Protein AF-A0A7W0RY45-F1 (afdb_monomer)

Structure (mmCIF, N/CA/C/O backbone):
data_AF-A0A7W0RY45-F1
#
_entry.id   AF-A0A7W0RY45-F1
#
loop_
_atom_site.group_PDB
_atom_site.id
_atom_site.type_symbol
_atom_site.label_atom_id
_atom_site.label_alt_id
_atom_site.label_comp_id
_atom_site.label_asym_id
_atom_site.label_entity_id
_atom_site.label_seq_id
_atom_site.pdbx_PDB_ins_code
_atom_site.Cartn_x
_atom_site.Cartn_y
_atom_site.Cartn_z
_atom_site.occupancy
_atom_site.B_iso_or_equiv
_atom_site.auth_seq_id
_atom_site.auth_comp_id
_atom_site.auth_asym_id
_atom_site.auth_atom_id
_atom_site.pdbx_PDB_model_num
ATOM 1 N N . ALA A 1 1 ? 37.768 3.575 -31.452 1.00 57.88 1 ALA A N 1
ATOM 2 C CA . ALA A 1 1 ? 37.379 4.244 -32.706 1.00 57.88 1 ALA A CA 1
ATOM 3 C C . ALA A 1 1 ? 38.593 5.004 -33.226 1.00 57.88 1 ALA A C 1
ATOM 5 O O . ALA A 1 1 ? 39.391 5.429 -32.389 1.00 57.88 1 ALA A O 1
ATOM 6 N N . PRO A 1 2 ? 38.770 5.123 -34.548 1.00 69.69 2 PRO A N 1
ATOM 7 C CA . PRO A 1 2 ? 39.797 5.973 -35.145 1.00 69.69 2 PRO A CA 1
ATOM 8 C C . PRO A 1 2 ? 39.762 7.397 -34.566 1.00 69.69 2 PRO A C 1
ATOM 10 O O . PRO A 1 2 ? 38.712 7.880 -34.133 1.00 69.69 2 PRO A O 1
ATOM 13 N N . ARG A 1 3 ? 40.913 8.081 -34.538 1.00 60.78 3 ARG A N 1
ATOM 14 C CA . ARG A 1 3 ? 40.993 9.491 -34.116 1.00 60.78 3 ARG A CA 1
ATOM 15 C C . ARG A 1 3 ? 40.116 10.340 -35.046 1.00 60.78 3 ARG A C 1
ATOM 17 O O . ARG A 1 3 ? 40.318 10.310 -36.251 1.00 60.78 3 ARG A O 1
ATOM 24 N N . GLY A 1 4 ? 39.170 11.087 -34.474 1.00 79.00 4 GLY A N 1
ATOM 25 C CA . GLY A 1 4 ? 38.209 11.919 -35.215 1.00 79.00 4 GLY A CA 1
ATOM 26 C C . GLY A 1 4 ? 36.791 11.344 -35.292 1.00 79.00 4 GLY A C 1
ATOM 27 O O . GLY A 1 4 ? 35.863 12.074 -35.625 1.00 79.00 4 GLY A O 1
ATOM 28 N N . GLU A 1 5 ? 36.584 10.081 -34.908 1.00 74.00 5 GLU A N 1
ATOM 29 C CA . GLU A 1 5 ? 35.258 9.458 -34.912 1.00 74.00 5 GLU A CA 1
ATOM 30 C C . GLU A 1 5 ? 34.689 9.306 -33.499 1.00 74.00 5 GLU A C 1
ATOM 32 O O . GLU A 1 5 ? 35.330 8.758 -32.596 1.00 74.00 5 GLU A O 1
ATOM 37 N N . ARG A 1 6 ? 33.440 9.753 -33.306 1.00 68.81 6 ARG A N 1
ATOM 38 C CA . ARG A 1 6 ? 32.717 9.563 -32.044 1.00 68.81 6 ARG A CA 1
ATOM 39 C C . ARG A 1 6 ? 32.370 8.077 -31.869 1.00 68.81 6 ARG A C 1
ATOM 41 O O . ARG A 1 6 ? 31.600 7.551 -32.672 1.00 68.81 6 ARG A O 1
ATOM 48 N N . PRO A 1 7 ? 32.858 7.398 -30.814 1.00 73.75 7 PRO A N 1
ATOM 49 C CA . PRO A 1 7 ? 32.523 6.000 -30.571 1.00 73.75 7 PRO A CA 1
ATOM 50 C C . PRO A 1 7 ? 31.013 5.827 -30.370 1.00 73.75 7 PRO A C 1
ATOM 52 O O . PRO A 1 7 ? 30.415 6.492 -29.525 1.00 73.75 7 PRO A O 1
ATOM 55 N N . VAL A 1 8 ? 30.399 4.903 -31.111 1.00 74.31 8 VAL A N 1
ATOM 56 C CA . VAL A 1 8 ? 29.006 4.494 -30.888 1.00 74.31 8 VAL A CA 1
ATOM 57 C C . VAL A 1 8 ? 29.005 3.294 -29.947 1.00 74.31 8 VAL A C 1
ATOM 59 O O . VAL A 1 8 ? 29.243 2.160 -30.357 1.00 74.31 8 VAL A O 1
ATOM 62 N N . ALA A 1 9 ? 28.742 3.537 -28.664 1.00 69.88 9 ALA A N 1
ATOM 63 C CA . ALA A 1 9 ? 28.511 2.473 -27.696 1.00 69.88 9 ALA A CA 1
ATOM 64 C C . ALA A 1 9 ? 27.042 2.028 -27.769 1.00 69.88 9 ALA A C 1
ATOM 66 O O . ALA A 1 9 ? 26.142 2.765 -27.366 1.00 69.88 9 ALA A O 1
ATOM 67 N N . ARG A 1 10 ? 26.779 0.810 -28.261 1.00 65.06 10 ARG A N 1
ATOM 68 C CA . ARG A 1 10 ? 25.446 0.190 -28.169 1.00 65.06 10 ARG A CA 1
ATOM 69 C C . ARG A 1 10 ? 25.209 -0.307 -26.741 1.00 65.06 10 ARG A C 1
ATOM 71 O O . ARG A 1 10 ? 25.395 -1.480 -26.431 1.00 65.06 10 ARG A O 1
ATOM 78 N N . GLY A 1 11 ? 24.845 0.609 -25.851 1.00 63.38 11 GLY A N 1
ATOM 79 C CA . GLY A 1 11 ? 24.456 0.288 -24.482 1.00 63.38 11 GLY A CA 1
ATOM 80 C C . GLY A 1 11 ? 23.018 -0.219 -24.429 1.00 63.38 11 GLY A C 1
ATOM 81 O O . GLY A 1 11 ? 22.083 0.568 -24.514 1.00 63.38 11 GLY A O 1
ATOM 82 N N . HIS A 1 12 ? 22.820 -1.523 -24.235 1.00 60.81 12 HIS A N 1
ATOM 83 C CA . HIS A 1 12 ? 21.520 -2.039 -23.804 1.00 60.81 12 HIS A CA 1
ATOM 84 C C . HIS A 1 12 ? 21.422 -1.875 -22.289 1.00 60.81 12 HIS A C 1
ATOM 86 O O . HIS A 1 12 ? 21.917 -2.707 -21.528 1.00 60.81 12 HIS A O 1
ATOM 92 N N . HIS A 1 13 ? 20.812 -0.779 -21.845 1.00 56.47 13 HIS A N 1
ATOM 93 C CA . HIS A 1 13 ? 20.544 -0.557 -20.430 1.00 56.47 13 HIS A CA 1
ATOM 94 C C . HIS A 1 13 ? 19.534 -1.602 -19.932 1.00 56.47 13 HIS A C 1
ATOM 96 O O . HIS A 1 13 ? 18.336 -1.480 -20.166 1.00 56.47 13 HIS A O 1
ATOM 102 N N . ARG A 1 14 ? 20.024 -2.653 -19.267 1.00 58.59 14 ARG A N 1
ATOM 103 C CA . ARG A 1 14 ? 19.191 -3.628 -18.555 1.00 58.59 14 ARG A CA 1
ATOM 104 C C . ARG A 1 14 ? 19.220 -3.272 -17.075 1.00 58.59 14 ARG A C 1
ATOM 106 O O . ARG A 1 14 ? 20.285 -3.306 -16.462 1.00 58.59 14 ARG A O 1
ATOM 113 N N . PHE A 1 15 ? 18.068 -2.900 -16.534 1.00 62.38 15 PHE A N 1
ATOM 114 C CA . PHE A 1 15 ? 17.895 -2.595 -15.118 1.00 62.38 15 PHE A CA 1
ATOM 115 C C . PHE A 1 15 ? 17.113 -3.723 -14.451 1.00 62.38 15 PHE A C 1
ATOM 117 O O . PHE A 1 15 ? 16.166 -4.243 -15.036 1.00 62.38 15 PHE A O 1
ATOM 124 N N . GLU A 1 16 ? 17.524 -4.079 -13.240 1.00 68.19 16 GLU A N 1
ATOM 125 C CA . GLU A 1 16 ? 16.703 -4.831 -12.295 1.00 68.19 16 GLU A CA 1
ATOM 126 C C . GLU A 1 16 ? 16.142 -3.828 -11.286 1.00 68.19 16 GLU A C 1
ATOM 128 O O . GLU A 1 16 ? 16.843 -2.901 -10.860 1.00 68.19 16 GLU A O 1
ATOM 133 N N . TRP A 1 17 ? 14.864 -3.986 -10.967 1.00 78.06 17 TRP A N 1
ATOM 134 C CA . TRP A 1 17 ? 14.087 -3.059 -10.161 1.00 78.06 17 TRP A CA 1
ATOM 135 C C . TRP A 1 17 ? 13.468 -3.830 -8.999 1.00 78.06 17 TRP A C 1
ATOM 137 O O . TRP A 1 17 ? 12.880 -4.887 -9.206 1.00 78.06 17 TRP A O 1
ATOM 147 N N . LEU A 1 18 ? 13.616 -3.302 -7.789 1.00 84.44 18 LEU A N 1
ATOM 148 C CA . LEU A 1 18 ? 12.948 -3.808 -6.594 1.00 84.44 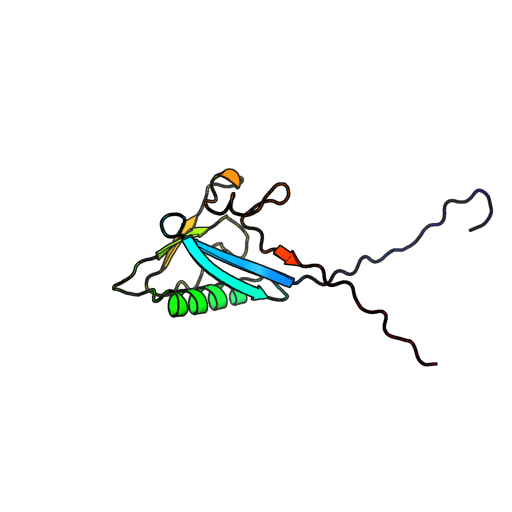18 LEU A CA 1
ATOM 149 C C . LEU A 1 18 ? 11.979 -2.742 -6.107 1.00 84.44 18 LEU A C 1
ATOM 151 O O . LEU A 1 18 ? 12.438 -1.722 -5.630 1.00 84.44 18 LEU A O 1
ATOM 155 N N . TYR A 1 19 ? 10.687 -2.952 -6.248 1.00 85.56 19 TYR A N 1
ATOM 156 C CA . TYR A 1 19 ? 9.616 -2.032 -5.903 1.00 85.56 19 TYR A CA 1
ATOM 157 C C . TYR A 1 19 ? 9.298 -2.073 -4.402 1.00 85.56 19 TYR A C 1
ATOM 159 O O . TYR A 1 19 ? 9.388 -3.123 -3.772 1.00 85.56 19 TYR A O 1
ATOM 167 N N . VAL A 1 20 ? 8.942 -0.915 -3.837 1.00 88.06 20 VAL A N 1
ATOM 168 C CA . VAL A 1 20 ? 8.549 -0.753 -2.426 1.00 88.06 20 VAL A CA 1
ATOM 169 C C . VAL A 1 20 ? 7.126 -0.208 -2.356 1.00 88.06 20 VAL A C 1
ATOM 171 O O . VAL A 1 20 ? 6.938 0.987 -2.564 1.00 88.06 20 VAL A O 1
ATOM 174 N N . SER A 1 21 ? 6.135 -1.031 -2.041 1.00 89.31 21 SER A N 1
ATOM 175 C CA . SER A 1 21 ? 4.770 -0.556 -1.770 1.00 89.31 21 SER A CA 1
ATOM 176 C C . SER A 1 21 ? 4.655 -0.141 -0.308 1.00 89.31 21 SER A C 1
ATOM 178 O O . SER A 1 21 ? 5.138 -0.860 0.562 1.00 89.31 21 SER A O 1
ATOM 180 N N . ALA A 1 22 ? 4.040 1.010 -0.033 1.00 89.81 22 ALA A N 1
ATOM 181 C CA . ALA A 1 22 ? 3.908 1.526 1.323 1.00 89.81 22 ALA A CA 1
ATOM 182 C C . ALA A 1 22 ? 2.510 2.088 1.581 1.00 89.81 22 ALA A C 1
ATOM 184 O O . ALA A 1 22 ? 2.012 2.890 0.790 1.00 89.81 22 ALA A O 1
ATOM 185 N N . PHE A 1 23 ? 1.922 1.719 2.716 1.00 93.50 23 PHE A N 1
ATOM 186 C CA . PHE A 1 23 ? 0.684 2.301 3.230 1.00 93.50 23 PHE A CA 1
ATOM 187 C C . PHE A 1 23 ? 0.988 3.021 4.533 1.00 93.50 23 PHE A C 1
ATOM 189 O O . PHE A 1 23 ? 1.687 2.479 5.385 1.00 93.50 23 PHE A O 1
ATOM 196 N N . VAL A 1 24 ? 0.489 4.247 4.682 1.00 90.06 24 VAL A N 1
ATOM 197 C CA . VAL A 1 24 ? 0.759 5.086 5.853 1.00 90.06 24 VAL A CA 1
ATOM 198 C C . VAL A 1 24 ? -0.538 5.729 6.313 1.00 90.06 24 VAL A C 1
ATOM 200 O O . VAL A 1 24 ? -1.231 6.353 5.510 1.00 90.06 24 VAL A O 1
ATOM 203 N N . SER A 1 25 ? -0.836 5.611 7.605 1.00 90.94 25 SER A N 1
ATOM 204 C CA . SER A 1 25 ? -1.866 6.401 8.276 1.00 90.94 25 SER A CA 1
ATOM 205 C C . SER A 1 25 ? -1.267 7.747 8.693 1.00 90.94 25 SER A C 1
ATOM 207 O O . SER A 1 25 ? -0.430 7.785 9.595 1.00 90.94 25 SER A O 1
ATOM 209 N N . PRO A 1 26 ? -1.676 8.878 8.094 1.00 84.69 26 PRO A N 1
ATOM 210 C CA . PRO A 1 26 ? -1.096 10.182 8.424 1.00 84.69 26 PRO A CA 1
ATOM 211 C C . PRO A 1 26 ? -1.455 10.643 9.837 1.00 84.69 26 PRO A C 1
ATOM 213 O O . PRO A 1 26 ? -0.700 11.380 10.459 1.00 84.69 26 PRO A O 1
ATOM 216 N N . ALA A 1 27 ? -2.613 10.207 10.339 1.00 85.62 27 ALA A N 1
ATOM 217 C CA . ALA A 1 27 ? -3.112 10.597 11.651 1.00 85.62 27 ALA A CA 1
ATOM 218 C C . ALA A 1 27 ? -2.358 9.903 12.794 1.00 85.62 27 ALA A C 1
ATOM 220 O O . ALA A 1 27 ? -2.175 10.498 13.851 1.00 85.62 27 ALA A O 1
ATOM 221 N N . THR A 1 28 ? -1.936 8.650 12.592 1.00 87.19 28 THR A N 1
ATOM 222 C CA . THR A 1 28 ? -1.320 7.828 13.649 1.00 87.19 28 THR A CA 1
ATOM 223 C C . THR A 1 28 ? 0.157 7.526 13.412 1.00 87.19 28 THR A C 1
ATOM 225 O O . THR A 1 28 ? 0.842 7.106 14.339 1.00 87.19 28 THR A O 1
ATOM 228 N N . GLY A 1 29 ? 0.660 7.707 12.188 1.00 85.94 29 GLY A N 1
ATOM 229 C CA . GLY A 1 29 ? 2.014 7.318 11.789 1.00 85.94 29 GLY A CA 1
ATOM 230 C C . GLY A 1 29 ? 2.205 5.811 11.564 1.00 85.94 29 GLY A C 1
ATOM 231 O O . GLY A 1 29 ? 3.310 5.383 11.235 1.00 85.94 29 GLY A O 1
ATOM 232 N N .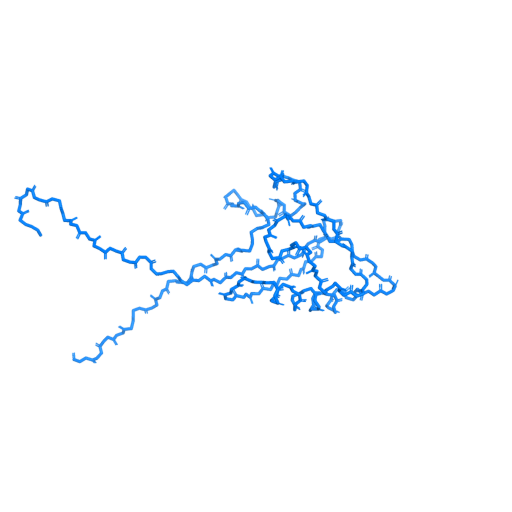 GLU A 1 30 ? 1.155 4.998 11.716 1.00 89.94 30 GLU A N 1
ATOM 233 C CA . GLU A 1 30 ? 1.197 3.561 11.424 1.00 89.94 30 GLU A CA 1
ATOM 234 C C . GLU A 1 30 ? 1.559 3.332 9.950 1.00 89.94 30 GLU A C 1
ATOM 236 O O . GLU A 1 30 ? 1.034 4.018 9.066 1.00 89.94 30 GLU A O 1
ATOM 241 N N . SER A 1 31 ? 2.467 2.390 9.676 1.00 92.69 31 SER A N 1
ATOM 242 C CA . SER A 1 31 ? 2.947 2.145 8.316 1.00 92.69 31 SER A CA 1
ATOM 243 C C . SER A 1 31 ? 3.234 0.676 8.022 1.00 92.69 31 SER A C 1
ATOM 245 O O . SER A 1 31 ? 3.697 -0.063 8.888 1.00 92.69 31 SER A O 1
ATOM 247 N N . PHE A 1 32 ? 2.986 0.285 6.772 1.00 92.00 32 PHE A N 1
ATOM 248 C CA . PHE A 1 32 ? 3.186 -1.062 6.235 1.00 92.00 32 PHE A CA 1
ATOM 249 C C . PHE A 1 32 ? 4.002 -0.964 4.951 1.00 92.00 32 PHE A C 1
ATOM 251 O O . PHE A 1 32 ? 3.750 -0.071 4.140 1.00 92.00 32 PHE A O 1
ATOM 258 N N . TRP A 1 33 ? 4.974 -1.860 4.769 1.00 92.94 33 TRP A N 1
ATOM 259 C CA . TRP A 1 33 ? 5.946 -1.793 3.677 1.00 92.94 33 TRP A CA 1
ATOM 260 C C . TRP A 1 33 ? 6.161 -3.174 3.064 1.00 92.94 33 TRP A C 1
ATOM 262 O O . TRP A 1 33 ? 6.457 -4.130 3.778 1.00 92.94 33 TRP A O 1
ATOM 272 N N . TYR A 1 34 ? 6.096 -3.257 1.738 1.00 91.31 34 TYR A N 1
ATOM 273 C CA . TYR A 1 34 ? 6.249 -4.504 0.992 1.00 91.31 34 TYR A CA 1
ATOM 274 C C . TYR A 1 34 ? 7.281 -4.347 -0.116 1.00 91.31 34 TYR A C 1
ATOM 276 O O . TYR A 1 34 ? 7.314 -3.328 -0.807 1.00 91.31 34 TYR A O 1
ATOM 284 N N . LEU A 1 35 ? 8.120 -5.367 -0.290 1.00 91.19 35 L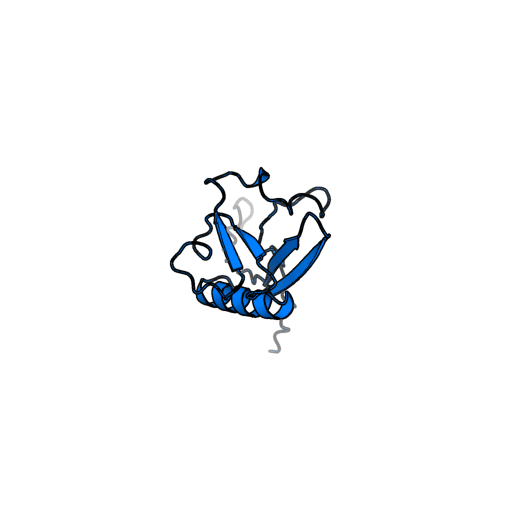EU A N 1
ATOM 285 C CA . LEU A 1 35 ? 9.128 -5.431 -1.343 1.00 91.19 35 LEU A CA 1
ATOM 286 C C . LEU A 1 35 ? 8.690 -6.406 -2.434 1.00 91.19 35 LEU A C 1
ATOM 288 O O . LEU A 1 35 ? 8.351 -7.548 -2.136 1.00 91.19 35 LEU A O 1
ATOM 292 N N . SER A 1 36 ? 8.772 -5.988 -3.695 1.00 87.69 36 SER A N 1
ATOM 293 C CA . SER A 1 36 ? 8.462 -6.840 -4.846 1.00 87.69 36 SER A CA 1
ATOM 294 C C . SER A 1 36 ? 9.431 -6.608 -6.003 1.00 87.69 36 SER A C 1
ATOM 296 O O . SER A 1 36 ? 10.074 -5.571 -6.117 1.00 87.69 36 SER A O 1
ATOM 298 N N . THR A 1 37 ? 9.570 -7.580 -6.899 1.00 86.69 37 THR A N 1
ATOM 299 C CA . THR A 1 37 ? 10.432 -7.467 -8.094 1.00 86.69 37 THR A CA 1
ATOM 300 C C . THR A 1 37 ? 9.679 -6.985 -9.334 1.00 86.69 37 THR A C 1
ATOM 302 O O . THR A 1 37 ? 10.274 -6.819 -10.399 1.00 86.69 37 THR A O 1
ATOM 305 N N . GLY A 1 38 ? 8.378 -6.737 -9.201 1.00 86.94 38 GLY A N 1
ATOM 306 C CA . GLY A 1 38 ? 7.494 -6.316 -10.276 1.00 86.94 38 GLY A CA 1
ATOM 307 C C . GLY A 1 38 ? 6.282 -5.570 -9.742 1.00 86.94 38 GLY A C 1
ATOM 308 O O . GLY A 1 38 ? 6.131 -5.397 -8.530 1.00 86.94 38 GLY A O 1
ATOM 309 N N . VAL A 1 39 ? 5.457 -5.115 -10.681 1.00 86.88 39 VAL A N 1
ATOM 310 C CA . VAL A 1 39 ? 4.201 -4.410 -10.432 1.00 86.88 39 VAL A CA 1
ATOM 311 C C . VAL A 1 39 ? 3.197 -4.927 -11.444 1.00 86.88 39 VAL A C 1
ATOM 313 O O . VAL A 1 39 ? 3.441 -4.875 -12.650 1.00 86.88 39 VAL A O 1
ATOM 316 N N . ASP A 1 40 ? 2.091 -5.446 -10.955 1.00 90.94 40 ASP A N 1
ATOM 317 C CA . ASP A 1 40 ? 0.931 -5.803 -11.746 1.00 90.94 40 ASP A CA 1
ATOM 318 C C . ASP A 1 40 ? -0.283 -5.810 -10.819 1.00 90.94 40 ASP A C 1
ATOM 320 O O . ASP A 1 40 ? -0.198 -5.466 -9.635 1.00 90.94 40 ASP A O 1
ATOM 324 N N . LYS A 1 41 ? -1.431 -6.104 -11.408 1.00 92.44 41 LYS A N 1
ATOM 325 C CA . LYS A 1 41 ? -2.708 -6.053 -10.723 1.00 92.44 41 LYS A CA 1
ATOM 326 C C . LYS A 1 41 ? -2.860 -7.190 -9.712 1.00 92.44 41 LYS A C 1
ATOM 328 O O . LYS A 1 41 ? -3.265 -6.921 -8.589 1.00 92.44 41 LYS A O 1
ATOM 333 N N . ASP A 1 42 ? -2.469 -8.407 -10.080 1.00 94.00 42 ASP A N 1
ATOM 334 C CA . ASP A 1 42 ? -2.578 -9.593 -9.222 1.00 94.00 42 ASP A CA 1
ATOM 335 C C . ASP A 1 42 ? -1.715 -9.415 -7.965 1.00 94.00 42 ASP A C 1
ATOM 337 O O . ASP A 1 42 ? -2.181 -9.580 -6.840 1.00 94.00 42 ASP A O 1
ATOM 341 N N . LEU A 1 43 ? -0.482 -8.932 -8.138 1.00 93.94 43 LEU A N 1
ATOM 342 C CA . LEU A 1 43 ? 0.409 -8.589 -7.037 1.00 93.94 43 LEU A CA 1
ATOM 343 C C . LEU A 1 43 ? -0.165 -7.480 -6.148 1.00 93.94 43 LEU A C 1
ATOM 345 O O . LEU A 1 43 ? 0.051 -7.485 -4.933 1.00 93.94 43 LEU A O 1
ATOM 349 N N . PHE A 1 44 ? -0.854 -6.495 -6.730 1.00 94.69 44 PHE A N 1
ATOM 350 C CA . PHE A 1 44 ? -1.486 -5.439 -5.947 1.00 94.69 44 PHE A CA 1
ATOM 351 C C . PHE A 1 44 ? -2.663 -5.978 -5.124 1.00 94.69 44 PHE A C 1
ATOM 353 O O . PHE A 1 44 ? -2.769 -5.634 -3.949 1.00 94.69 44 PHE A O 1
ATOM 360 N N . GLU A 1 45 ? -3.487 -6.864 -5.685 1.00 96.19 45 GLU A N 1
ATOM 361 C CA . GLU A 1 45 ? -4.564 -7.552 -4.958 1.00 96.19 45 GLU A CA 1
ATOM 362 C C . GLU A 1 45 ? -4.015 -8.417 -3.810 1.00 96.19 45 GLU A C 1
ATOM 364 O O . GLU A 1 45 ? -4.485 -8.302 -2.675 1.00 96.19 45 GLU A O 1
ATOM 369 N N . ASP A 1 46 ? -2.946 -9.182 -4.051 1.00 96.25 46 ASP A N 1
ATOM 370 C CA . ASP A 1 46 ? -2.242 -9.941 -3.007 1.00 96.25 46 ASP A CA 1
ATOM 371 C C . ASP A 1 46 ? -1.695 -9.021 -1.906 1.00 96.25 46 ASP A C 1
ATOM 373 O O . ASP A 1 46 ? -1.796 -9.313 -0.709 1.00 96.25 46 ASP A O 1
ATOM 377 N N . THR A 1 47 ? -1.145 -7.872 -2.303 1.00 95.69 47 THR A N 1
ATOM 378 C CA . THR A 1 47 ? -0.643 -6.856 -1.372 1.00 95.69 47 THR A CA 1
ATOM 379 C C . THR A 1 47 ? -1.777 -6.256 -0.538 1.00 95.69 47 THR A C 1
ATOM 381 O O . THR A 1 47 ? -1.596 -6.055 0.663 1.00 95.69 47 THR A O 1
ATOM 384 N N . LEU A 1 48 ? -2.952 -6.002 -1.126 1.00 96.38 48 LEU A N 1
ATOM 385 C CA . LEU A 1 48 ? -4.133 -5.532 -0.396 1.00 96.38 48 LEU A CA 1
ATOM 386 C C . LEU A 1 48 ? -4.613 -6.575 0.615 1.00 96.38 48 LEU A C 1
ATOM 388 O O . LEU A 1 48 ? -4.912 -6.214 1.753 1.00 96.38 48 LEU A O 1
ATOM 392 N N . ALA A 1 49 ? -4.663 -7.853 0.234 1.00 97.50 49 ALA A N 1
ATOM 393 C CA . ALA A 1 49 ? -5.061 -8.939 1.129 1.00 97.50 49 ALA A CA 1
ATOM 394 C C . ALA A 1 49 ? -4.094 -9.098 2.311 1.00 97.50 49 ALA A C 1
ATOM 396 O O . ALA A 1 49 ? -4.522 -9.245 3.461 1.00 97.50 49 ALA A O 1
ATOM 397 N N . LEU A 1 50 ? -2.788 -9.024 2.043 1.00 97.50 50 LEU A N 1
ATOM 398 C CA . LEU A 1 50 ? -1.756 -9.030 3.076 1.00 97.50 50 LEU A CA 1
ATOM 399 C C . LEU A 1 50 ? -1.905 -7.829 4.018 1.00 97.50 50 LEU A C 1
ATOM 401 O O . LEU A 1 50 ? -1.953 -8.012 5.235 1.00 97.50 50 LEU A O 1
ATOM 405 N N . PHE A 1 51 ? -2.046 -6.629 3.455 1.00 97.00 51 PHE A N 1
ATOM 406 C CA . PHE A 1 51 ? -2.237 -5.395 4.211 1.00 97.00 51 PHE A CA 1
ATOM 407 C C . PHE A 1 51 ? -3.488 -5.435 5.086 1.00 97.00 51 PHE A C 1
ATOM 409 O O . PHE A 1 51 ? -3.408 -5.112 6.267 1.00 97.00 51 PHE A O 1
ATOM 416 N N . ALA A 1 52 ? -4.625 -5.885 4.551 1.00 97.00 52 ALA A N 1
ATOM 417 C CA . ALA A 1 52 ? -5.865 -6.021 5.311 1.00 97.00 52 ALA A CA 1
ATOM 418 C C . ALA A 1 52 ? -5.669 -6.907 6.544 1.00 97.00 52 ALA A C 1
ATOM 420 O O . ALA A 1 52 ? -6.075 -6.541 7.645 1.00 97.00 52 ALA A O 1
ATOM 421 N N . ARG A 1 53 ? -4.991 -8.047 6.375 1.00 97.38 53 ARG A N 1
ATOM 422 C CA . ARG A 1 53 ? -4.714 -8.975 7.473 1.00 97.38 53 ARG A CA 1
ATOM 423 C C . ARG A 1 53 ? -3.790 -8.364 8.525 1.00 97.38 53 ARG A C 1
ATOM 425 O O . ARG A 1 53 ? -4.075 -8.477 9.711 1.00 97.38 53 ARG A O 1
ATOM 432 N N . GLU A 1 54 ? -2.689 -7.743 8.110 1.00 97.00 54 GLU A N 1
ATOM 433 C CA . GLU A 1 54 ? -1.697 -7.176 9.036 1.00 97.00 54 GLU A CA 1
ATOM 434 C C . GLU A 1 54 ? -2.212 -5.930 9.759 1.00 97.00 54 GLU A C 1
ATOM 436 O O . GLU A 1 54 ? -1.944 -5.747 10.945 1.00 97.00 54 GLU A O 1
ATOM 441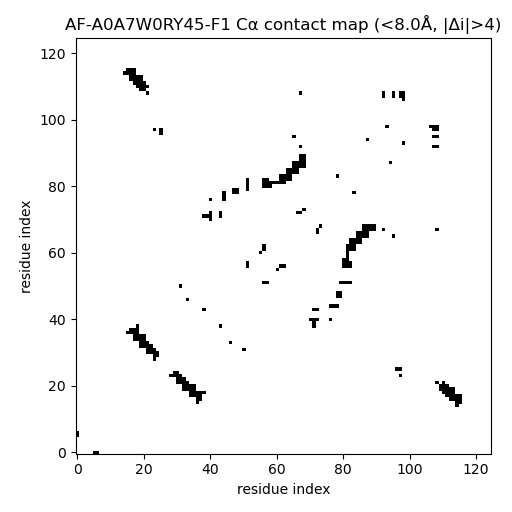 N N . ALA A 1 55 ? -2.997 -5.103 9.071 1.00 94.75 55 ALA A N 1
ATOM 442 C CA . ALA A 1 55 ? -3.656 -3.948 9.662 1.00 94.75 55 ALA A CA 1
ATOM 443 C C . ALA A 1 55 ? -4.909 -4.330 10.467 1.00 94.75 55 ALA A C 1
ATOM 445 O O . ALA A 1 55 ? -5.499 -3.470 11.119 1.00 94.75 55 ALA A O 1
ATOM 446 N N . GLY A 1 56 ? -5.339 -5.595 10.440 1.00 96.38 56 GLY A N 1
ATOM 447 C CA . GLY A 1 56 ? -6.561 -6.042 11.107 1.00 96.38 56 GLY A CA 1
ATOM 448 C C . GLY A 1 56 ? -7.816 -5.352 10.568 1.00 96.38 56 GLY A C 1
ATOM 449 O O . GLY A 1 56 ? -8.703 -5.011 11.345 1.00 96.38 56 GLY A O 1
ATOM 450 N N . ALA A 1 57 ? -7.864 -5.084 9.261 1.00 96.88 57 ALA A N 1
ATOM 451 C CA . ALA A 1 57 ? -9.053 -4.570 8.597 1.00 96.88 57 ALA A CA 1
ATOM 452 C C . ALA A 1 57 ? -10.182 -5.612 8.646 1.00 96.88 57 ALA A C 1
ATOM 454 O O . ALA A 1 57 ? -9.949 -6.811 8.495 1.00 96.88 57 ALA A O 1
ATOM 455 N N . GLY A 1 58 ? -11.410 -5.147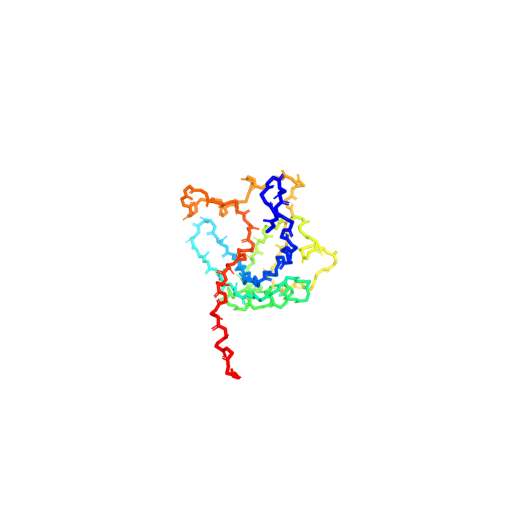 8.856 1.00 94.62 58 GLY A N 1
ATOM 456 C CA . GLY A 1 58 ? -12.593 -5.999 8.966 1.00 94.62 58 GLY A CA 1
ATOM 457 C C . GLY A 1 58 ? -13.810 -5.196 9.411 1.00 94.62 58 GLY A C 1
ATOM 458 O O . GLY A 1 58 ? -13.784 -3.966 9.364 1.00 94.62 58 GLY A O 1
ATOM 459 N N . CYS A 1 59 ? -14.871 -5.864 9.869 1.00 93.69 59 CYS A N 1
ATOM 460 C CA . CYS A 1 59 ? -16.105 -5.192 10.297 1.00 93.69 59 CYS A CA 1
ATOM 461 C C . CYS A 1 59 ? -15.865 -4.133 11.392 1.00 93.69 59 CYS A C 1
ATOM 463 O O . CYS A 1 59 ? -16.490 -3.075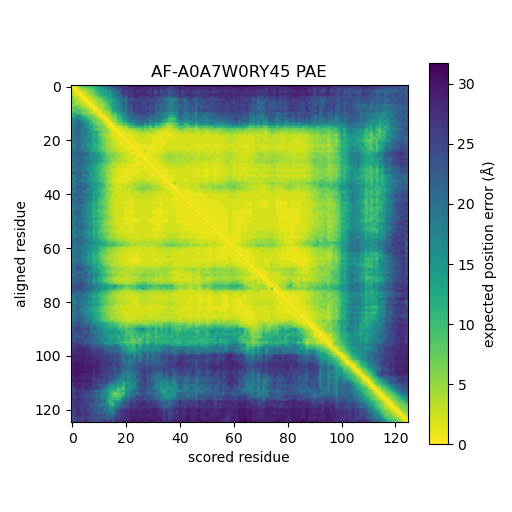 11.366 1.00 93.69 59 CYS A O 1
ATOM 465 N N . ASP A 1 60 ? -14.926 -4.395 12.306 1.00 94.69 60 ASP A N 1
ATOM 466 C CA . ASP A 1 60 ? -14.617 -3.519 13.446 1.00 94.69 60 ASP A CA 1
ATOM 467 C C . ASP A 1 60 ? -13.572 -2.439 13.125 1.00 94.69 60 ASP A C 1
ATOM 469 O O . ASP A 1 60 ? -13.375 -1.499 13.899 1.00 94.69 60 ASP A O 1
ATOM 473 N N . ARG A 1 61 ? -12.886 -2.552 11.979 1.00 93.88 61 ARG A N 1
ATOM 474 C CA . ARG A 1 61 ? -11.836 -1.620 11.558 1.00 93.88 61 ARG A CA 1
ATOM 475 C C . ARG A 1 61 ? -11.912 -1.378 10.058 1.00 93.88 61 ARG A C 1
ATOM 477 O O . ARG A 1 61 ? -11.379 -2.141 9.253 1.00 93.88 61 ARG A O 1
ATOM 484 N N . ILE A 1 62 ? -12.537 -0.260 9.701 1.00 96.50 62 ILE A N 1
ATOM 485 C CA . ILE A 1 62 ? -12.606 0.208 8.319 1.00 96.50 62 ILE A CA 1
ATOM 486 C C . ILE A 1 62 ? -11.390 1.084 8.003 1.00 96.50 62 ILE A C 1
ATOM 488 O O . ILE A 1 62 ? -11.123 2.068 8.692 1.00 96.50 62 ILE A O 1
ATOM 492 N N . ILE A 1 63 ? -10.679 0.751 6.930 1.00 95.44 63 ILE A N 1
ATOM 493 C CA . ILE A 1 63 ? -9.549 1.502 6.388 1.00 95.44 63 ILE A CA 1
ATOM 494 C C . ILE A 1 63 ? -9.977 2.157 5.077 1.00 95.44 63 ILE A C 1
ATOM 496 O O . ILE A 1 63 ? -10.342 1.485 4.110 1.00 95.44 63 ILE A O 1
ATOM 500 N N . ILE A 1 64 ? -9.890 3.486 5.035 1.00 95.06 64 ILE A N 1
ATOM 501 C CA . ILE A 1 64 ? -10.052 4.259 3.804 1.00 95.06 64 ILE A CA 1
ATOM 502 C C . ILE A 1 64 ? -8.678 4.401 3.153 1.00 95.06 64 ILE A C 1
ATOM 504 O O . ILE A 1 64 ? -7.808 5.105 3.667 1.00 95.06 64 ILE A O 1
ATOM 508 N N . LEU A 1 65 ? -8.481 3.714 2.034 1.00 93.94 65 LEU A N 1
ATOM 509 C CA . LEU A 1 65 ? -7.222 3.692 1.309 1.00 93.94 65 LEU A CA 1
ATOM 510 C C . LEU A 1 65 ? -7.290 4.628 0.101 1.00 93.94 65 LEU A C 1
ATOM 512 O O . LEU A 1 65 ? -8.054 4.405 -0.837 1.00 93.94 65 LEU A O 1
ATOM 516 N N . VAL A 1 66 ? -6.466 5.675 0.127 1.00 91.50 66 VAL A N 1
ATOM 517 C CA . VAL A 1 66 ? -6.380 6.667 -0.949 1.00 91.50 66 VAL A CA 1
ATOM 518 C C . VAL A 1 66 ? -5.324 6.239 -1.971 1.00 91.50 66 VAL A C 1
ATOM 520 O O . VAL A 1 66 ? -4.154 6.091 -1.617 1.00 91.50 66 VAL A O 1
ATOM 523 N N . LEU A 1 67 ? -5.720 6.066 -3.233 1.00 89.94 67 LEU A N 1
ATOM 524 C CA . LEU A 1 67 ? -4.866 5.601 -4.333 1.00 89.94 67 LEU A CA 1
ATOM 525 C C . LEU A 1 67 ? -4.767 6.640 -5.457 1.00 89.94 67 LEU A C 1
ATOM 527 O O . LEU A 1 67 ? -5.679 7.435 -5.678 1.00 89.94 67 LEU A O 1
ATOM 531 N N . ASP A 1 68 ? -3.658 6.620 -6.198 1.00 84.69 68 ASP A N 1
ATOM 532 C CA . ASP A 1 68 ? -3.589 7.283 -7.505 1.00 84.69 68 ASP A CA 1
ATOM 533 C C . ASP A 1 68 ? -4.152 6.382 -8.617 1.00 84.69 68 ASP A C 1
ATOM 535 O O . ASP A 1 68 ? -4.379 5.189 -8.428 1.00 84.69 68 ASP A O 1
ATOM 539 N N . GLY A 1 69 ? -4.373 6.954 -9.801 1.00 82.44 69 GLY A N 1
ATOM 540 C CA . GLY A 1 69 ? -4.891 6.238 -10.970 1.00 82.44 69 GLY A CA 1
ATOM 541 C C . GLY A 1 69 ? -3.849 5.418 -11.739 1.00 82.44 69 GLY A C 1
ATOM 542 O O . GLY A 1 69 ? -3.916 5.376 -12.968 1.00 82.44 69 GLY A O 1
ATOM 543 N N . ALA A 1 70 ? -2.846 4.826 -11.077 1.00 84.81 70 ALA A N 1
ATOM 544 C CA . ALA A 1 70 ? -1.932 3.903 -11.754 1.00 84.81 70 ALA A CA 1
ATOM 545 C C . ALA A 1 70 ? -2.702 2.687 -12.298 1.00 84.81 70 ALA A C 1
ATOM 547 O O . ALA A 1 70 ? -3.652 2.221 -11.677 1.00 84.81 70 ALA A O 1
ATOM 548 N N . GLY A 1 71 ? -2.280 2.137 -13.441 1.00 85.69 71 GLY A N 1
ATOM 549 C CA . GLY A 1 71 ? -3.056 1.100 -14.142 1.00 85.69 71 GLY A CA 1
ATOM 550 C C . GLY A 1 71 ? -3.293 -0.196 -13.350 1.00 85.69 71 GLY A C 1
ATOM 551 O O . GLY A 1 71 ? -4.226 -0.926 -13.653 1.00 85.69 71 GLY A O 1
ATOM 552 N N . TRP A 1 72 ? -2.480 -0.481 -12.330 1.00 87.12 72 TRP A N 1
ATOM 553 C CA . TRP A 1 72 ? -2.664 -1.619 -11.417 1.00 87.12 72 TRP A CA 1
ATOM 554 C C . TRP A 1 72 ? -3.457 -1.268 -10.143 1.00 87.12 72 TRP A C 1
ATOM 556 O O . TRP A 1 72 ? -3.758 -2.158 -9.360 1.00 87.12 72 TRP A O 1
ATOM 566 N N . HIS A 1 73 ? -3.805 0.006 -9.928 1.00 86.88 73 HIS A N 1
ATOM 567 C CA . HIS A 1 73 ? -4.702 0.457 -8.856 1.00 86.88 73 HIS A CA 1
ATOM 568 C C . HIS A 1 73 ? -6.157 0.596 -9.328 1.00 86.88 73 HIS A C 1
ATOM 570 O O . HIS A 1 73 ? -7.058 0.690 -8.502 1.00 86.88 73 HIS A O 1
ATOM 576 N N . THR A 1 74 ? -6.405 0.656 -10.637 1.00 84.31 74 THR A N 1
ATOM 577 C CA . THR A 1 74 ? -7.749 0.883 -11.179 1.00 84.31 74 THR A CA 1
ATOM 578 C C . THR A 1 74 ? -8.601 -0.377 -11.159 1.00 84.31 74 THR A C 1
ATOM 580 O O . THR A 1 74 ? -8.116 -1.484 -11.393 1.00 84.31 74 THR A O 1
ATOM 583 N N . GLU A 1 75 ? -9.898 -0.182 -10.950 1.00 79.44 75 GLU A N 1
ATOM 584 C CA . GLU A 1 75 ? -10.892 -1.247 -10.955 1.00 79.44 75 GLU A CA 1
ATOM 585 C C . GLU A 1 75 ? -11.015 -1.983 -12.304 1.00 79.44 75 GLU A C 1
ATOM 587 O O . GLU A 1 75 ? -10.699 -1.421 -13.359 1.00 79.44 75 GLU A O 1
ATOM 592 N N . PRO A 1 76 ? -11.503 -3.240 -12.290 1.00 88.38 76 PRO A N 1
ATOM 593 C CA . PRO A 1 76 ? -12.024 -3.977 -11.121 1.00 88.38 76 PRO A CA 1
ATOM 594 C C . PRO A 1 76 ? -10.902 -4.505 -10.220 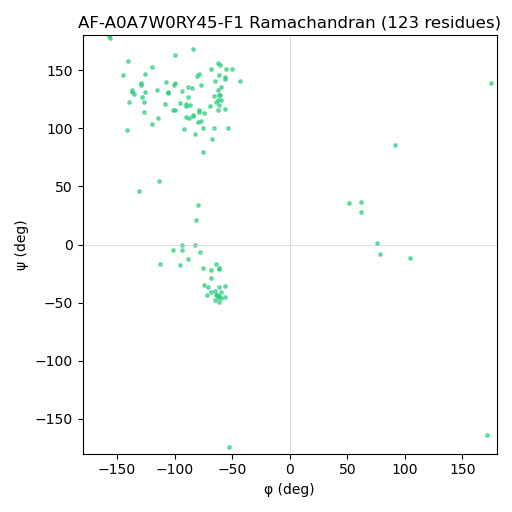1.00 88.38 76 PRO A C 1
ATOM 596 O O . PRO A 1 76 ? -9.953 -5.032 -10.764 1.00 88.38 76 PRO A O 1
ATOM 599 N N . LEU A 1 77 ? -10.987 -4.419 -8.891 1.00 91.56 77 LEU A N 1
ATOM 600 C CA . LEU A 1 77 ? -10.014 -5.038 -7.971 1.00 91.56 77 LEU A CA 1
ATOM 601 C C . LEU A 1 77 ? -10.722 -5.946 -6.966 1.00 91.56 77 LEU A C 1
ATOM 603 O O . LEU A 1 77 ? -11.826 -5.626 -6.519 1.00 91.56 77 LEU A O 1
ATOM 607 N N . VAL A 1 78 ? -10.073 -7.035 -6.556 1.00 95.19 78 VAL A N 1
ATOM 608 C CA . VAL A 1 78 ? -10.501 -7.795 -5.372 1.00 95.19 78 VAL A CA 1
ATOM 609 C C . VAL A 1 78 ? -10.103 -7.019 -4.115 1.00 95.19 78 VAL A C 1
ATOM 611 O O . VAL A 1 78 ? -8.949 -7.025 -3.692 1.00 95.19 78 VAL A O 1
ATOM 614 N N . VAL A 1 79 ? -11.068 -6.315 -3.520 1.00 95.69 79 VAL A N 1
ATOM 615 C CA . VAL A 1 79 ? -10.850 -5.502 -2.315 1.00 95.69 79 VAL A CA 1
ATOM 616 C C . VAL A 1 79 ? -11.229 -6.306 -1.065 1.00 95.69 79 VAL A C 1
ATOM 618 O O . VAL A 1 79 ? -12.383 -6.730 -0.957 1.00 95.69 79 VAL A O 1
ATOM 621 N N . PRO A 1 80 ? -10.303 -6.510 -0.107 1.00 96.50 80 PRO A N 1
ATOM 622 C CA . PRO A 1 80 ? -10.604 -7.200 1.144 1.00 96.50 80 PRO A CA 1
ATOM 623 C C . PRO A 1 80 ? -11.680 -6.499 1.977 1.00 96.50 80 PRO A C 1
ATOM 625 O O . PRO A 1 80 ? -11.848 -5.276 1.924 1.00 96.50 80 PRO A O 1
ATOM 628 N N . GLU A 1 81 ? -12.372 -7.274 2.813 1.00 96.50 81 GLU A N 1
ATOM 629 C CA . GLU A 1 81 ? -13.298 -6.715 3.793 1.00 96.50 81 GLU A CA 1
ATOM 630 C C . GLU A 1 81 ? -12.594 -5.691 4.699 1.00 96.50 81 GLU A C 1
ATOM 632 O O . GLU A 1 81 ? -11.413 -5.803 5.020 1.00 96.50 81 GLU A O 1
ATOM 637 N N . GLY A 1 82 ? -13.323 -4.641 5.074 1.00 95.25 82 GLY A N 1
ATOM 638 C CA . GLY A 1 82 ? -12.775 -3.545 5.865 1.00 95.25 82 GLY A CA 1
ATOM 639 C C . GLY A 1 82 ? -11.939 -2.534 5.080 1.00 95.25 82 GLY A C 1
ATOM 640 O O . GLY A 1 82 ? -11.653 -1.477 5.625 1.00 95.25 82 GLY A O 1
ATOM 641 N N . ILE A 1 83 ? -11.606 -2.761 3.804 1.00 96.56 83 ILE A N 1
ATOM 642 C CA . ILE A 1 83 ? -10.936 -1.751 2.967 1.00 96.56 83 ILE A CA 1
ATOM 643 C C . ILE A 1 83 ? -11.950 -1.041 2.063 1.00 96.56 83 ILE A C 1
ATOM 645 O O . ILE A 1 83 ? -12.862 -1.651 1.500 1.00 96.56 83 ILE A O 1
ATOM 649 N N . ARG A 1 84 ? -11.806 0.280 1.923 1.00 95.12 84 ARG A N 1
ATOM 650 C CA . ARG A 1 84 ? -12.535 1.101 0.945 1.00 95.12 84 ARG A CA 1
ATOM 651 C C . ARG A 1 84 ? -11.545 1.936 0.147 1.00 95.12 84 ARG A C 1
ATOM 653 O O . ARG A 1 84 ? -10.740 2.650 0.737 1.00 95.12 84 ARG A O 1
ATOM 660 N N . LEU A 1 85 ? -11.614 1.848 -1.177 1.00 93.94 85 LEU A N 1
ATOM 661 C CA . LEU A 1 85 ? -10.716 2.576 -2.070 1.00 93.94 85 LEU A CA 1
ATOM 662 C C . LEU A 1 85 ? -11.281 3.961 -2.400 1.00 93.94 85 LEU A C 1
ATOM 664 O O . LEU A 1 85 ? -12.465 4.101 -2.703 1.00 93.94 85 LEU A O 1
ATOM 668 N N . VAL A 1 86 ? -10.422 4.977 -2.362 1.00 91.56 86 VAL A N 1
ATOM 669 C CA . VAL A 1 86 ? -10.721 6.341 -2.814 1.00 91.56 86 VAL A CA 1
ATOM 670 C C . VAL A 1 86 ? -9.648 6.759 -3.807 1.00 91.56 86 VAL A C 1
ATOM 672 O O . VAL A 1 86 ? -8.464 6.768 -3.479 1.00 91.56 86 VAL A O 1
ATOM 675 N N . PHE A 1 87 ? -10.051 7.124 -5.019 1.00 88.94 87 PHE A N 1
ATOM 676 C CA . PHE A 1 87 ? -9.116 7.520 -6.067 1.00 88.94 87 PHE A CA 1
ATOM 677 C C . PHE A 1 87 ? -8.911 9.031 -6.088 1.00 88.94 87 PHE A C 1
ATOM 679 O O . PHE A 1 87 ? -9.869 9.807 -6.076 1.00 88.94 87 PHE A O 1
ATOM 686 N N . LEU A 1 88 ? -7.649 9.450 -6.144 1.00 86.62 88 LEU A N 1
ATOM 687 C CA . LEU A 1 88 ? -7.295 10.845 -6.364 1.00 86.62 88 LEU A CA 1
ATOM 688 C C . LEU A 1 88 ? -7.664 11.285 -7.785 1.00 86.62 88 LEU A C 1
ATOM 690 O O . LEU A 1 88 ? -7.609 10.473 -8.717 1.00 86.62 88 LEU A O 1
ATOM 694 N N . PRO A 1 89 ? -7.966 12.581 -7.985 1.00 83.50 89 PRO A N 1
ATOM 695 C CA . PRO A 1 89 ? -8.077 13.131 -9.322 1.00 83.50 89 PRO A CA 1
ATOM 696 C C . PRO A 1 89 ? -6.785 12.887 -10.128 1.00 83.50 89 PRO A C 1
ATOM 698 O O . PRO A 1 89 ? -5.687 12.797 -9.561 1.00 83.50 89 PRO A O 1
ATOM 701 N N . PRO A 1 90 ? -6.884 12.763 -11.461 1.00 76.19 90 PRO A N 1
ATOM 702 C CA . PRO A 1 90 ? -5.713 12.580 -12.302 1.00 76.19 90 PRO A CA 1
ATOM 703 C C . PRO A 1 90 ? -4.691 13.707 -12.112 1.00 76.19 90 PRO A C 1
ATOM 705 O O . PRO A 1 90 ? -5.043 14.880 -12.003 1.00 76.19 90 PRO A O 1
ATOM 708 N N . TYR A 1 91 ? -3.408 13.345 -12.144 1.00 68.12 91 TYR A N 1
ATOM 709 C CA . TYR A 1 91 ? -2.277 14.281 -12.113 1.00 68.12 91 TYR A CA 1
ATOM 710 C C . TYR A 1 91 ? -2.161 15.150 -10.851 1.00 68.12 91 TYR A C 1
ATOM 712 O O . TYR A 1 91 ? -1.559 16.217 -10.923 1.00 68.12 91 TYR A O 1
ATOM 720 N N . THR A 1 92 ? -2.654 14.681 -9.699 1.00 70.62 92 THR A N 1
ATOM 721 C CA . THR A 1 92 ? -2.603 15.420 -8.418 1.00 70.62 92 THR A CA 1
ATOM 722 C C . THR A 1 92 ? -1.693 14.750 -7.359 1.00 70.62 92 THR A C 1
ATOM 724 O O . THR A 1 92 ? -2.136 14.446 -6.248 1.00 70.62 92 THR A O 1
ATOM 727 N N . PRO A 1 93 ? -0.406 14.461 -7.664 1.00 64.19 93 PRO A N 1
ATOM 728 C CA . PRO A 1 93 ? 0.504 13.740 -6.757 1.00 64.19 93 PRO A CA 1
ATOM 729 C C . PRO A 1 93 ? 0.815 14.488 -5.447 1.00 64.19 93 PRO A C 1
ATOM 731 O O . PRO A 1 93 ? 1.331 13.910 -4.494 1.00 64.19 93 PRO A O 1
ATOM 734 N N . GLU A 1 94 ? 0.557 15.790 -5.389 1.00 67.75 94 GLU A N 1
ATOM 735 C CA . GLU A 1 94 ? 0.678 16.626 -4.196 1.00 67.75 94 GLU A CA 1
ATOM 736 C C . GLU A 1 94 ? -0.356 16.308 -3.113 1.00 67.75 94 GLU A C 1
ATOM 738 O O . GLU A 1 94 ? -0.090 16.588 -1.949 1.00 67.75 94 GLU A O 1
ATOM 743 N N . LEU A 1 95 ? -1.485 15.685 -3.466 1.00 60.97 95 LEU A N 1
ATOM 744 C CA . LEU A 1 95 ? -2.545 15.338 -2.512 1.00 60.97 95 LEU A CA 1
ATOM 745 C C . LEU A 1 95 ? -2.278 14.040 -1.746 1.00 60.97 95 LEU A C 1
ATOM 747 O O . LEU A 1 95 ? -3.085 13.645 -0.910 1.00 60.97 95 LEU A O 1
ATOM 751 N N . GLN A 1 96 ? -1.161 13.363 -2.016 1.00 61.44 96 GLN A N 1
ATOM 752 C CA . GLN A 1 96 ? -0.822 12.114 -1.348 1.00 61.44 96 GLN A CA 1
ATOM 753 C C . GL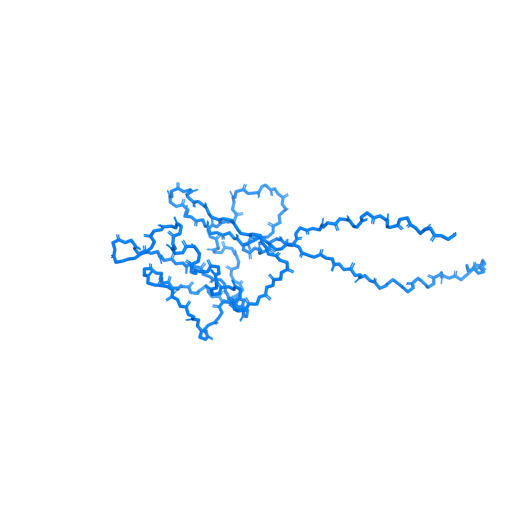N A 1 96 ? -0.248 12.393 0.046 1.00 61.44 96 GLN A C 1
ATOM 755 O O . GLN A 1 96 ? 0.846 12.952 0.142 1.00 61.44 96 GLN A O 1
ATOM 760 N N . PRO A 1 97 ? -0.923 11.969 1.134 1.00 53.53 97 PRO A N 1
ATOM 761 C CA . PRO A 1 97 ? -0.527 12.324 2.500 1.00 53.53 97 PRO A CA 1
ATOM 762 C C . PRO 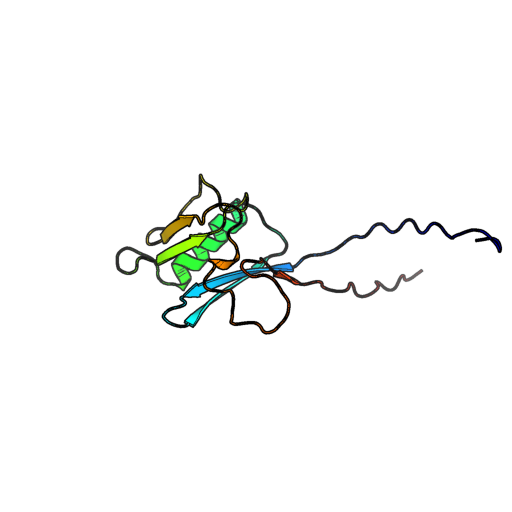A 1 97 ? 0.870 11.826 2.914 1.00 53.53 97 PRO A C 1
ATOM 764 O O . PRO A 1 97 ? 1.483 12.377 3.819 1.00 53.53 97 PRO A O 1
ATOM 767 N N . GLY A 1 98 ? 1.414 10.818 2.225 1.00 52.47 98 GLY A N 1
ATOM 768 C CA . GLY A 1 98 ? 2.764 10.284 2.441 1.00 52.47 98 GLY A CA 1
ATOM 769 C C . GLY A 1 98 ? 3.890 11.087 1.779 1.00 52.47 98 GLY A C 1
ATOM 770 O O . GLY A 1 98 ? 4.946 10.518 1.504 1.00 52.47 98 GLY A O 1
ATOM 771 N N . ARG A 1 99 ? 3.671 12.370 1.453 1.00 49.53 99 ARG A N 1
ATOM 772 C CA . ARG A 1 99 ? 4.634 13.190 0.700 1.00 49.53 99 ARG A CA 1
ATOM 773 C C . ARG A 1 99 ? 5.849 13.658 1.503 1.00 49.53 99 ARG A C 1
ATOM 775 O O . ARG A 1 99 ? 6.864 13.958 0.880 1.00 49.53 99 ARG A O 1
ATOM 782 N N . ASP A 1 100 ? 5.768 13.670 2.836 1.00 47.44 100 ASP A N 1
ATOM 783 C CA . ASP A 1 100 ? 6.786 14.292 3.698 1.00 47.44 100 ASP A CA 1
ATOM 784 C C . ASP A 1 100 ? 7.346 13.463 4.892 1.00 47.44 100 ASP A C 1
ATOM 786 O O . ASP A 1 100 ? 7.492 14.003 5.985 1.00 47.44 100 ASP A O 1
ATOM 790 N N . PRO A 1 101 ? 7.733 12.172 4.745 1.00 44.06 101 PRO A N 1
ATOM 791 C CA . PRO A 1 101 ? 8.672 11.536 5.686 1.00 44.06 101 PRO A CA 1
ATOM 792 C C . PRO A 1 101 ? 10.114 11.447 5.153 1.00 44.06 101 PRO A C 1
ATOM 794 O O . PRO A 1 101 ? 11.007 10.967 5.849 1.00 44.06 101 PRO A O 1
ATOM 797 N N . LEU A 1 102 ? 10.368 11.848 3.903 1.00 39.72 102 LEU A N 1
ATOM 798 C CA . LEU A 1 102 ? 11.642 11.635 3.215 1.00 39.72 102 LEU A CA 1
ATOM 799 C C . LEU A 1 102 ? 12.154 12.978 2.683 1.00 39.72 102 LEU A C 1
ATOM 801 O O . LEU A 1 102 ? 11.531 13.559 1.800 1.00 39.72 102 LEU A O 1
ATOM 805 N N . GLY A 1 103 ? 13.283 13.454 3.222 1.00 30.83 103 GLY A N 1
ATOM 806 C CA . GLY A 1 103 ? 13.948 14.716 2.860 1.00 30.83 103 GLY A CA 1
ATOM 807 C C . GLY A 1 103 ? 14.235 14.919 1.355 1.00 30.83 103 GLY A C 1
ATOM 808 O O . GLY A 1 103 ? 13.827 14.134 0.495 1.00 30.83 103 GLY A O 1
ATOM 809 N N . PRO A 1 104 ? 14.939 16.002 0.974 1.00 31.16 104 PRO A N 1
ATOM 810 C CA . PRO A 1 104 ? 14.842 16.558 -0.366 1.00 31.16 104 PRO A CA 1
ATOM 811 C C . PRO A 1 104 ? 15.308 15.548 -1.419 1.00 31.16 104 PRO A C 1
ATOM 813 O O . PRO A 1 104 ? 16.458 15.112 -1.424 1.00 31.16 104 PRO A O 1
ATOM 816 N N . ARG A 1 105 ? 14.403 15.281 -2.372 1.00 33.81 105 ARG A N 1
ATOM 817 C CA . ARG A 1 105 ? 14.516 14.402 -3.554 1.00 33.81 105 ARG A CA 1
ATOM 818 C C . ARG A 1 105 ? 14.062 12.952 -3.320 1.00 33.81 105 ARG A C 1
ATOM 820 O O . ARG A 1 105 ? 14.885 12.043 -3.299 1.00 33.81 105 ARG A O 1
ATOM 827 N N . ARG A 1 106 ? 12.755 12.707 -3.471 1.00 30.62 106 ARG A N 1
ATOM 828 C CA . ARG A 1 106 ? 12.145 12.006 -4.631 1.00 30.62 106 ARG A CA 1
ATOM 829 C C . ARG A 1 106 ? 10.639 11.799 -4.390 1.00 30.62 106 ARG A C 1
ATOM 831 O O . ARG A 1 106 ? 10.213 11.485 -3.296 1.00 30.62 106 ARG A O 1
ATOM 838 N N . ARG A 1 107 ? 9.872 12.014 -5.463 1.00 30.66 107 ARG A N 1
ATOM 839 C CA . ARG A 1 107 ? 8.402 11.985 -5.590 1.00 30.66 107 ARG A CA 1
ATOM 840 C C . ARG A 1 107 ? 7.730 10.809 -4.859 1.00 30.66 107 ARG A C 1
ATOM 842 O O . ARG A 1 107 ? 8.241 9.693 -4.922 1.00 30.66 107 ARG A O 1
ATOM 849 N N . THR A 1 108 ? 6.582 11.081 -4.247 1.00 38.47 108 THR A N 1
ATOM 850 C CA . THR A 1 108 ? 5.804 10.191 -3.370 1.00 38.47 108 THR A CA 1
ATOM 851 C C . THR A 1 108 ? 4.624 9.523 -4.087 1.00 38.47 108 THR A C 1
ATOM 853 O O . THR A 1 108 ? 4.322 9.890 -5.219 1.00 38.47 108 THR A O 1
ATOM 856 N N . ASN A 1 109 ? 4.110 8.454 -3.458 1.00 34.22 109 ASN A N 1
ATOM 857 C CA . ASN A 1 109 ? 3.464 7.246 -4.021 1.00 34.22 109 ASN A CA 1
ATOM 858 C C . ASN A 1 109 ? 4.246 6.525 -5.111 1.00 34.22 109 ASN A C 1
ATOM 860 O O . ASN A 1 109 ? 3.715 5.969 -6.071 1.00 34.22 109 ASN A O 1
ATOM 864 N N . ARG A 1 110 ? 5.566 6.519 -4.955 1.00 37.53 110 ARG A N 1
ATOM 865 C CA . ARG A 1 110 ? 6.402 5.676 -5.781 1.00 37.53 110 ARG A CA 1
ATOM 866 C C . ARG A 1 110 ? 6.543 4.343 -5.077 1.00 37.53 110 ARG A C 1
ATOM 868 O O . ARG A 1 110 ? 7.182 4.287 -4.029 1.00 37.53 110 ARG A O 1
ATOM 875 N N . GLN A 1 111 ? 6.080 3.286 -5.733 1.00 41.44 111 GLN A N 1
ATOM 876 C CA . GLN A 1 111 ? 6.771 2.022 -5.609 1.00 41.44 111 GLN A CA 1
ATOM 877 C C . GLN A 1 111 ? 8.241 2.267 -5.963 1.00 41.44 111 GLN A C 1
ATOM 879 O O . GLN A 1 111 ? 8.587 2.504 -7.126 1.00 41.44 111 GLN A O 1
ATOM 884 N N . GLN A 1 112 ? 9.100 2.398 -4.951 1.00 38.50 112 GLN A N 1
ATOM 885 C CA . GLN A 1 112 ? 10.487 2.777 -5.191 1.00 38.50 112 GLN A CA 1
ATOM 886 C C . GLN A 1 112 ? 11.218 1.565 -5.713 1.00 38.50 112 GLN A C 1
ATOM 888 O O . GLN A 1 112 ? 11.526 0.673 -4.948 1.00 38.50 112 GLN A O 1
ATOM 893 N N . ALA A 1 113 ? 11.512 1.574 -7.007 1.00 35.62 113 ALA A N 1
ATOM 894 C CA . ALA A 1 113 ? 12.418 0.641 -7.631 1.00 35.62 113 ALA A CA 1
ATOM 895 C C . ALA A 1 113 ? 13.860 0.895 -7.129 1.00 35.62 113 ALA A C 1
ATOM 897 O O . ALA A 1 113 ? 14.589 1.728 -7.680 1.00 35.62 113 ALA A O 1
ATOM 898 N N . LEU A 1 114 ? 14.266 0.227 -6.051 1.00 39.06 114 LEU A N 1
ATOM 899 C CA . LEU A 1 114 ? 15.637 0.207 -5.561 1.00 39.06 114 LEU A CA 1
ATOM 900 C C . LEU A 1 114 ? 16.517 -0.461 -6.622 1.00 39.06 114 LEU A C 1
ATOM 902 O O . LEU A 1 114 ? 16.272 -1.583 -7.066 1.00 39.06 114 LEU A O 1
ATOM 906 N N . ARG A 1 115 ? 17.542 0.269 -7.071 1.00 42.94 115 ARG A N 1
ATOM 907 C CA . ARG A 1 115 ? 18.541 -0.244 -8.010 1.00 42.94 115 ARG A CA 1
ATOM 908 C C . ARG A 1 115 ? 19.535 -1.101 -7.250 1.00 42.94 115 ARG A C 1
ATOM 910 O O . ARG A 1 115 ? 20.341 -0.558 -6.498 1.00 42.94 115 ARG A O 1
ATOM 917 N N . HIS A 1 116 ? 19.561 -2.399 -7.524 1.00 40.72 116 HIS A N 1
ATOM 918 C CA . HIS A 1 116 ? 20.705 -3.207 -7.130 1.00 40.72 116 HIS A CA 1
ATOM 919 C C . HIS A 1 116 ? 21.775 -3.146 -8.236 1.00 40.72 116 HIS A C 1
ATOM 921 O O . HIS A 1 116 ? 21.500 -3.533 -9.375 1.00 40.72 116 HIS A O 1
ATOM 927 N N . PRO A 1 117 ? 23.006 -2.668 -7.972 1.00 40.72 117 PRO A N 1
ATOM 928 C CA . PRO A 1 117 ? 24.100 -2.868 -8.913 1.00 40.72 117 PRO A CA 1
ATOM 929 C C . PRO A 1 117 ? 24.411 -4.368 -8.982 1.00 40.72 117 PRO A C 1
ATOM 931 O O . PRO A 1 117 ? 24.616 -5.011 -7.949 1.00 40.72 117 PRO A O 1
ATOM 934 N N . ARG A 1 118 ? 24.447 -4.937 -10.194 1.00 49.62 118 ARG A N 1
ATOM 935 C CA . ARG A 1 118 ? 24.904 -6.318 -10.393 1.00 49.62 118 ARG A CA 1
ATOM 936 C C . ARG A 1 118 ? 26.359 -6.434 -9.941 1.00 49.62 118 ARG A C 1
ATOM 938 O O . ARG A 1 118 ? 27.215 -5.694 -10.427 1.00 49.62 118 ARG A O 1
ATOM 945 N N . ARG A 1 119 ? 26.667 -7.414 -9.081 1.00 50.00 119 ARG A N 1
ATOM 946 C CA . ARG A 1 119 ? 28.054 -7.875 -8.928 1.00 50.00 119 ARG A CA 1
ATOM 947 C C . ARG A 1 119 ? 28.518 -8.442 -10.276 1.00 50.00 119 ARG A C 1
ATOM 949 O O . ARG A 1 119 ? 27.781 -9.233 -10.873 1.00 50.00 119 ARG A O 1
ATOM 956 N N . PRO A 1 120 ? 29.709 -8.072 -10.773 1.00 39.88 120 PRO A N 1
ATOM 957 C CA . PRO A 1 120 ? 30.234 -8.668 -11.989 1.00 39.88 120 PRO A CA 1
ATOM 958 C C . PRO A 1 120 ? 30.406 -10.172 -11.756 1.00 39.88 120 PRO A C 1
ATOM 960 O O . PRO A 1 120 ? 31.134 -10.592 -10.855 1.00 39.88 120 PRO A O 1
ATOM 963 N N . ARG A 1 121 ? 29.723 -10.997 -12.560 1.00 41.88 121 ARG A N 1
ATOM 964 C CA . ARG A 1 121 ? 30.032 -12.427 -12.628 1.00 41.88 121 ARG A CA 1
ATOM 965 C C . ARG A 1 121 ? 31.462 -12.543 -13.147 1.00 41.88 121 ARG A C 1
ATOM 967 O O . ARG A 1 121 ? 31.733 -12.141 -14.280 1.00 41.88 121 ARG A O 1
ATOM 974 N N . ARG A 1 122 ? 32.370 -13.067 -12.316 1.00 43.16 122 ARG A N 1
ATOM 975 C CA . ARG A 1 122 ? 33.688 -13.512 -12.775 1.00 43.16 122 ARG A CA 1
ATOM 976 C C . ARG A 1 122 ? 33.446 -14.530 -13.884 1.00 43.16 122 ARG A C 1
ATOM 978 O O . ARG A 1 122 ? 32.819 -15.558 -13.648 1.00 43.16 122 ARG A O 1
ATOM 985 N N . ARG A 1 123 ? 33.886 -14.211 -15.100 1.00 39.00 123 ARG A N 1
ATOM 986 C CA . ARG A 1 123 ? 34.006 -15.210 -16.158 1.00 39.00 123 ARG A CA 1
ATOM 987 C C . ARG A 1 123 ? 35.232 -16.050 -15.803 1.00 39.00 123 ARG A C 1
ATOM 989 O O . ARG A 1 123 ? 36.333 -15.513 -15.752 1.00 39.00 123 ARG A O 1
ATOM 996 N N . HIS A 1 124 ? 35.025 -17.318 -15.472 1.00 39.91 124 HIS A N 1
ATOM 997 C CA . HIS A 1 124 ? 36.054 -18.336 -15.640 1.00 39.91 124 HIS A CA 1
ATOM 998 C C . HIS A 1 124 ? 35.913 -18.868 -17.061 1.00 39.91 124 HIS A C 1
ATOM 1000 O O . HIS A 1 124 ? 34.905 -19.503 -17.358 1.00 39.91 124 HIS A O 1
ATOM 1006 N N . CYS A 1 125 ? 36.886 -18.517 -17.898 1.00 38.38 125 CYS A N 1
ATOM 1007 C CA . CYS A 1 125 ? 37.500 -19.333 -18.942 1.00 38.38 125 CYS A CA 1
ATOM 1008 C C . CYS A 1 125 ? 38.939 -18.828 -19.057 1.00 38.38 125 CYS A C 1
ATOM 1010 O O . CYS A 1 125 ? 39.093 -17.584 -19.108 1.00 38.38 125 CYS A O 1
#

Foldseek 3Di:
DPPPDDDDDPDPDDFFFKFKAKDADLVPRDMDIDIDRDDAQVVVLVVQVVCCVVVVAAPVAADEAEDEVDPSLDDPHDHDHNYDYDYDDHPCQVPDSPQPPDPDDDGPPTRGGDTDDDDDDPDDD

Sequence (125 aa):
APRGERPVARGHHRFEWLYVSAFVSPATGESFWYLSTGVDKDLFEDTLALFAREAGAGCDRIIILVLDGAGWHTEPLVVPEGIRLVFLPPYTPELQPGRDPLGPRRRTNRQQALRHPRRPRRRHC

Secondary structure (DSSP, 8-state):
--TT------------EEEEEEEE-TTT--EEEEEES---HHHHHHHHHHHHHHTT-BTTB-EEEEE---TTTSSS--PPTTEEEEEPPTT-GGG-GGGSSS-SS--SS----EEPPPPP-----

Mean predicted aligned error: 12.56 Å

Nearest PDB structures (foldseek):
  7ouf-assembly1_D  TM=6.474E-01  e=2.286E+00  Simian T-lymphotropic virus 1
  7w3n-assembly1_A  TM=5.895E-01  e=7.512E+00  Homo sapiens

Solvent-accessible surface area (backbone atoms only — not comparable to full-atom values): 8260 Å² total; per-residue (Å²): 112,65,95,93,54,83,74,83,78,87,74,80,88,79,80,63,48,35,25,35,48,74,50,71,41,81,90,78,67,52,71,49,79,44,80,38,75,69,86,47,46,69,61,42,35,54,48,45,48,51,48,29,62,74,71,56,36,25,97,93,31,76,44,81,45,79,40,62,79,48,85,50,66,47,78,88,70,77,72,45,64,28,57,43,84,42,76,50,68,86,94,51,70,85,75,45,82,74,57,77,87,63,72,96,85,74,80,54,94,50,59,45,56,50,73,67,82,78,78,83,77,79,80,88,128

Radius of gyration: 20.08 Å; Cα contacts (8 Å, |Δi|>4): 149; chains: 1; bounding box: 57×36×49 Å

pLDDT: mean 74.96, std 21.75, range [30.62, 97.5]